Protein AF-A0A2E2N7J7-F1 (afdb_monomer_lite)

Secondary structure (DSSP, 8-state):
--EEEE-TTS-EEEE-GGGEEEEEE-TTSS-EEEEETTSSSEEEESS-HHHHHHHHHHHHHHHHHHHHHHHHHHHHHHHHHHHHHH--

Radius of gyration: 19.57 Å; chains: 1; bounding box: 45×19×58 Å

Structure (mmCIF, N/CA/C/O backbone):
data_AF-A0A2E2N7J7-F1
#
_entry.id   AF-A0A2E2N7J7-F1
#
loop_
_atom_site.group_PDB
_atom_site.id
_atom_site.type_symbol
_atom_site.label_atom_id
_atom_site.label_alt_id
_atom_site.label_comp_id
_atom_site.label_asym_id
_atom_site.label_entity_id
_atom_site.label_seq_id
_atom_site.pdbx_PDB_ins_code
_atom_site.Cartn_x
_atom_site.Cartn_y
_atom_site.Cartn_z
_atom_site.occupancy
_atom_site.B_iso_or_equiv
_atom_site.auth_seq_id
_atom_site.auth_comp_id
_atom_site.auth_asym_id
_atom_site.auth_atom_id
_atom_site.pdbx_PDB_model_num
ATOM 1 N N . MET A 1 1 ? 3.844 -6.527 -9.446 1.00 76.50 1 MET A N 1
ATOM 2 C CA . MET A 1 1 ? 4.041 -6.949 -8.044 1.00 76.50 1 MET A CA 1
ATOM 3 C C . MET A 1 1 ? 2.856 -6.463 -7.226 1.00 76.50 1 MET A C 1
ATOM 5 O O . MET A 1 1 ? 2.464 -5.315 -7.400 1.00 76.50 1 MET A O 1
ATOM 9 N N . PHE A 1 2 ? 2.271 -7.322 -6.394 1.00 85.69 2 PHE A N 1
ATOM 10 C CA . PHE A 1 2 ? 1.164 -6.965 -5.505 1.00 85.69 2 PHE A CA 1
ATOM 11 C C . PHE A 1 2 ? 1.597 -7.181 -4.058 1.00 85.69 2 PHE A C 1
ATOM 13 O O . PHE A 1 2 ? 2.332 -8.126 -3.780 1.00 85.69 2 PHE A O 1
ATOM 20 N N . ILE A 1 3 ? 1.124 -6.329 -3.154 1.00 89.75 3 ILE A N 1
ATOM 21 C CA . ILE A 1 3 ? 1.230 -6.544 -1.714 1.00 89.75 3 ILE A CA 1
ATOM 22 C C . ILE A 1 3 ? -0.086 -7.091 -1.183 1.00 89.75 3 ILE A C 1
ATOM 24 O O . ILE A 1 3 ? -1.165 -6.709 -1.644 1.00 89.75 3 ILE A O 1
ATOM 28 N N . LYS A 1 4 ? 0.008 -8.003 -0.221 1.00 93.06 4 LYS A N 1
ATOM 29 C CA . LYS A 1 4 ? -1.150 -8.530 0.488 1.00 93.06 4 LYS A CA 1
ATOM 30 C C . LYS A 1 4 ? -1.468 -7.598 1.650 1.00 93.06 4 LYS A C 1
ATOM 32 O O . LYS A 1 4 ? -0.640 -7.430 2.532 1.00 93.06 4 LYS A O 1
ATOM 37 N N . ILE A 1 5 ? -2.674 -7.045 1.657 1.00 92.56 5 ILE A N 1
ATOM 38 C CA . ILE A 1 5 ? -3.209 -6.242 2.755 1.00 92.56 5 ILE A CA 1
ATOM 39 C C . ILE A 1 5 ? -4.464 -6.926 3.287 1.00 92.56 5 ILE A C 1
ATOM 41 O O . ILE A 1 5 ? -5.364 -7.272 2.517 1.00 92.56 5 ILE A O 1
ATOM 45 N N . THR A 1 6 ? -4.550 -7.092 4.601 1.00 93.75 6 THR A N 1
ATOM 46 C CA . THR A 1 6 ? -5.740 -7.641 5.258 1.00 93.75 6 THR A CA 1
ATOM 47 C C . THR A 1 6 ? -6.607 -6.497 5.769 1.00 93.75 6 THR A C 1
ATOM 49 O O . THR A 1 6 ? -6.164 -5.667 6.562 1.00 93.75 6 THR A O 1
ATOM 52 N N . ASP A 1 7 ? -7.854 -6.423 5.304 1.00 93.06 7 ASP A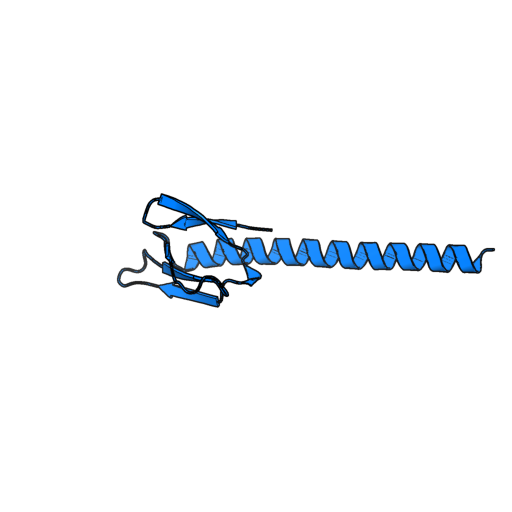 N 1
ATOM 53 C CA . ASP A 1 7 ? -8.791 -5.414 5.794 1.00 93.06 7 ASP A CA 1
ATOM 54 C C . ASP A 1 7 ? -9.255 -5.717 7.232 1.00 93.06 7 ASP A C 1
ATOM 56 O O . ASP A 1 7 ? -9.099 -6.823 7.749 1.00 93.06 7 ASP A O 1
ATOM 60 N N . LYS A 1 8 ? -9.875 -4.738 7.900 1.00 92.12 8 LYS A N 1
ATOM 61 C CA . LYS A 1 8 ? -10.390 -4.880 9.275 1.00 92.12 8 LYS A CA 1
ATOM 62 C C . LYS A 1 8 ? -11.421 -6.014 9.421 1.00 92.12 8 LYS A C 1
ATOM 64 O O . LYS A 1 8 ? -11.715 -6.450 10.528 1.00 92.12 8 LYS A O 1
ATOM 69 N N . ARG A 1 9 ? -12.001 -6.487 8.315 1.00 90.75 9 ARG A N 1
ATOM 70 C CA . ARG A 1 9 ? -12.965 -7.596 8.283 1.00 90.75 9 ARG A CA 1
ATOM 71 C C . ARG A 1 9 ? -12.287 -8.944 8.008 1.00 90.75 9 ARG A C 1
ATOM 73 O O . ARG A 1 9 ? -12.994 -9.922 7.783 1.00 90.75 9 ARG A O 1
ATOM 80 N N . GLY A 1 10 ? -10.954 -8.997 8.004 1.00 90.62 10 GLY A N 1
ATOM 81 C CA . GLY A 1 10 ? -10.170 -10.201 7.745 1.00 90.62 10 GLY A CA 1
ATOM 82 C C . GLY A 1 10 ? -10.102 -10.596 6.269 1.00 90.62 10 GLY A C 1
ATOM 83 O O . GLY A 1 10 ? -9.685 -11.710 5.966 1.00 90.62 10 GLY A O 1
ATOM 84 N N . ARG A 1 11 ? -10.526 -9.732 5.335 1.00 93.38 11 ARG A N 1
ATOM 85 C CA . ARG A 1 11 ? -10.459 -10.050 3.903 1.00 93.38 11 ARG A CA 1
ATOM 86 C C . ARG A 1 11 ? -9.101 -9.672 3.346 1.00 93.38 11 ARG A C 1
ATOM 88 O O . ARG A 1 11 ? -8.654 -8.533 3.486 1.00 93.38 11 ARG A O 1
ATOM 95 N N . GLU A 1 12 ? -8.498 -10.616 2.644 1.00 94.69 12 GLU A N 1
ATOM 96 C CA . GLU A 1 12 ? -7.230 -10.414 1.959 1.00 94.69 12 GLU A CA 1
ATOM 97 C C . GLU A 1 12 ? -7.439 -9.656 0.647 1.00 94.69 12 GLU A C 1
ATOM 99 O O . GLU A 1 12 ? -8.327 -9.974 -0.149 1.00 94.69 12 GLU A O 1
ATOM 104 N N . ARG A 1 13 ? -6.615 -8.636 0.420 1.00 92.19 13 ARG A N 1
ATOM 105 C CA . ARG A 1 13 ? -6.636 -7.793 -0.772 1.00 92.19 13 ARG A CA 1
ATOM 106 C C . ARG A 1 13 ? -5.231 -7.702 -1.335 1.00 92.19 13 ARG A C 1
ATOM 108 O O . ARG A 1 13 ? -4.305 -7.298 -0.641 1.00 92.19 13 ARG A O 1
ATOM 115 N N . TRP A 1 14 ? -5.091 -8.044 -2.607 1.00 92.56 14 TRP A N 1
ATOM 116 C CA . TRP A 1 14 ? -3.839 -7.890 -3.338 1.00 92.56 14 TRP A CA 1
ATOM 117 C C . TRP A 1 14 ? -3.834 -6.523 -4.013 1.00 92.56 14 TRP A C 1
ATOM 119 O O . TRP A 1 14 ? -4.594 -6.274 -4.948 1.00 92.56 14 TRP A O 1
ATOM 129 N N . VAL A 1 15 ? -3.017 -5.614 -3.493 1.00 91.25 15 VAL A N 1
ATOM 130 C CA . VAL A 1 15 ? -2.973 -4.210 -3.907 1.00 91.25 15 VAL A CA 1
ATOM 131 C C . VAL A 1 15 ? -1.680 -3.955 -4.655 1.00 91.25 15 VAL A C 1
ATOM 133 O O . VAL A 1 15 ? -0.610 -4.377 -4.230 1.00 91.25 15 VAL A O 1
ATOM 136 N N . ASN A 1 16 ? -1.765 -3.269 -5.791 1.00 91.00 16 ASN A N 1
ATOM 137 C CA . ASN A 1 16 ? -0.574 -2.767 -6.459 1.00 91.00 16 ASN A CA 1
ATOM 138 C C . ASN A 1 16 ? -0.228 -1.400 -5.836 1.00 91.00 16 ASN A C 1
ATOM 140 O O . ASN A 1 16 ? -1.046 -0.480 -5.950 1.00 91.00 16 ASN A O 1
ATOM 144 N N . PRO A 1 17 ? 0.953 -1.256 -5.201 1.00 90.88 17 PRO A N 1
ATOM 145 C CA . PRO A 1 17 ? 1.365 -0.022 -4.534 1.00 90.88 17 PRO A CA 1
ATOM 146 C C . PRO A 1 17 ? 1.299 1.221 -5.427 1.00 90.88 17 PRO A C 1
ATOM 148 O O . PRO A 1 17 ? 0.979 2.299 -4.940 1.00 90.88 17 PRO A O 1
ATOM 151 N N . LEU A 1 18 ? 1.523 1.072 -6.739 1.00 89.88 18 LEU A N 1
ATOM 152 C CA . LEU A 1 18 ? 1.488 2.179 -7.706 1.00 89.88 18 LEU A CA 1
ATOM 153 C C . LEU A 1 18 ? 0.102 2.814 -7.863 1.00 89.88 18 LEU A C 1
ATOM 155 O O . LEU A 1 18 ? -0.005 3.947 -8.322 1.00 89.88 18 LEU A O 1
ATOM 159 N N . TYR A 1 19 ? -0.960 2.087 -7.517 1.00 91.25 19 TYR A N 1
ATOM 160 C CA . TYR A 1 19 ? -2.333 2.575 -7.634 1.00 91.25 19 TYR A CA 1
ATOM 161 C C . TYR A 1 19 ? -2.916 3.036 -6.297 1.00 91.25 19 TYR A C 1
ATOM 163 O O . TYR A 1 19 ? -4.071 3.469 -6.267 1.00 91.25 19 TYR A O 1
ATOM 171 N N . VAL A 1 20 ? -2.152 2.978 -5.202 1.00 93.06 20 VAL A N 1
ATOM 172 C CA . VAL A 1 20 ? -2.580 3.542 -3.918 1.00 93.06 20 VAL A CA 1
ATOM 173 C C . VAL A 1 20 ? -2.534 5.062 -4.006 1.00 93.06 20 VAL A C 1
ATOM 175 O O . VAL A 1 20 ? -1.495 5.652 -4.278 1.00 93.06 20 VAL A O 1
ATOM 178 N N . LYS A 1 21 ? -3.683 5.697 -3.784 1.00 93.31 21 LYS A N 1
ATOM 179 C CA . LYS A 1 21 ? -3.864 7.141 -3.957 1.00 93.31 21 LYS A CA 1
ATOM 180 C C . LYS A 1 21 ? -3.765 7.908 -2.645 1.00 93.31 21 LYS A C 1
ATOM 182 O O . LYS A 1 21 ? -3.249 9.019 -2.622 1.00 93.31 21 LYS A O 1
ATOM 187 N N . SER A 1 22 ? -4.281 7.339 -1.556 1.00 94.00 22 SER A N 1
ATOM 188 C CA . SER A 1 22 ? -4.224 7.983 -0.243 1.00 94.00 22 SER A CA 1
ATOM 189 C C . SER A 1 22 ? -4.318 6.979 0.898 1.00 94.00 22 SER A C 1
ATOM 191 O O . SER A 1 22 ? -5.094 6.022 0.812 1.00 94.00 22 SER A O 1
ATOM 193 N N . LEU A 1 23 ? -3.619 7.288 1.988 1.00 95.00 23 LEU A N 1
ATOM 194 C CA . LEU A 1 23 ? -3.785 6.686 3.307 1.00 95.00 23 LEU A CA 1
ATOM 195 C C . LEU A 1 23 ? -4.418 7.734 4.223 1.00 95.00 23 LEU A C 1
ATOM 197 O O . LEU A 1 23 ? -3.887 8.833 4.366 1.00 95.00 23 LEU A O 1
ATOM 201 N N . THR A 1 24 ? -5.581 7.440 4.797 1.00 95.88 24 THR A N 1
ATOM 202 C CA . THR A 1 24 ? -6.289 8.368 5.689 1.00 95.88 24 THR A CA 1
ATOM 203 C C . THR A 1 24 ? -6.393 7.767 7.090 1.00 95.88 24 THR A C 1
ATOM 205 O O . THR A 1 24 ? -7.153 6.808 7.258 1.00 95.88 24 THR A O 1
ATOM 208 N N . PRO A 1 25 ? -5.690 8.309 8.101 1.00 95.06 25 PRO A N 1
ATOM 209 C CA . PRO A 1 25 ? -5.815 7.832 9.474 1.00 95.06 25 PRO A CA 1
ATOM 210 C C . PRO A 1 25 ? -7.231 8.040 10.015 1.00 95.06 25 PRO A C 1
ATOM 212 O O . PRO A 1 25 ? -7.939 8.980 9.637 1.00 95.06 25 PRO A O 1
ATOM 215 N N . LYS A 1 26 ? -7.650 7.167 10.928 1.00 93.38 26 LYS A N 1
ATOM 216 C CA . LYS A 1 26 ? -8.897 7.311 11.687 1.00 93.38 26 LYS A CA 1
ATOM 217 C C . LYS A 1 26 ? -8.642 7.757 13.114 1.00 93.38 26 LYS A C 1
ATOM 219 O O . LYS A 1 26 ? -7.532 7.665 13.631 1.00 93.38 26 LYS A O 1
ATOM 224 N N . ALA A 1 27 ? -9.705 8.260 13.740 1.00 80.44 27 ALA A N 1
ATOM 225 C CA . ALA A 1 27 ? -9.686 8.674 15.134 1.00 80.44 27 ALA A CA 1
ATOM 226 C C . ALA A 1 27 ? -9.159 7.522 16.007 1.00 80.44 27 ALA A C 1
ATOM 228 O O . ALA A 1 27 ? -9.710 6.424 15.970 1.00 80.44 27 ALA A O 1
ATOM 229 N N . GLY A 1 28 ? -8.071 7.773 16.740 1.00 79.44 28 GLY A N 1
ATOM 230 C CA . GLY A 1 28 ? -7.372 6.767 17.548 1.00 79.44 28 GLY A CA 1
ATOM 231 C C . GLY A 1 28 ? -6.057 6.248 16.955 1.00 79.44 28 GLY A C 1
ATOM 232 O O . GLY A 1 28 ? -5.336 5.552 17.657 1.00 79.44 28 GLY A O 1
ATOM 233 N N . GLY A 1 29 ? -5.714 6.590 15.706 1.00 85.06 29 GLY A N 1
ATOM 234 C CA . GLY A 1 29 ? -4.392 6.330 15.109 1.00 85.06 29 GLY A CA 1
ATOM 235 C C . GLY A 1 29 ? -4.080 4.866 14.773 1.00 85.06 29 GLY A C 1
ATOM 236 O O . GLY A 1 29 ? -3.128 4.606 14.056 1.00 85.06 29 GLY A O 1
ATOM 237 N N . SER A 1 30 ? -4.894 3.913 15.225 1.00 90.69 30 SER A N 1
ATOM 238 C CA . SER A 1 30 ? -4.707 2.472 15.009 1.00 90.69 30 SER A CA 1
ATOM 239 C C . SER A 1 30 ? -5.373 1.928 13.741 1.00 90.69 30 SER A C 1
ATOM 241 O O . SER A 1 30 ? -5.275 0.741 13.444 1.00 90.69 30 SER A O 1
ATOM 243 N N . GLU A 1 31 ? -6.081 2.775 12.994 1.00 93.69 31 GLU A N 1
ATOM 244 C CA . GLU A 1 31 ? -6.813 2.383 11.792 1.00 93.69 31 GLU A CA 1
ATOM 245 C C . GLU A 1 31 ? -6.551 3.355 10.647 1.00 93.69 31 GLU A C 1
ATOM 247 O O . GLU A 1 31 ? -6.493 4.573 10.843 1.00 93.69 31 GLU A O 1
ATOM 252 N N . THR A 1 32 ? -6.510 2.812 9.431 1.00 96.19 32 THR A N 1
ATOM 253 C CA . THR A 1 32 ? -6.265 3.579 8.206 1.00 96.19 32 THR A CA 1
ATOM 254 C C . THR A 1 32 ? -7.276 3.195 7.133 1.00 96.19 32 THR A C 1
ATOM 256 O O . THR A 1 32 ? -7.541 2.017 6.905 1.00 96.19 32 THR A O 1
ATOM 259 N N . ASP A 1 33 ? -7.856 4.180 6.450 1.00 96.38 33 ASP A N 1
ATOM 260 C CA . ASP A 1 33 ? -8.576 3.946 5.197 1.00 96.38 33 ASP A CA 1
ATOM 261 C C . ASP A 1 33 ? -7.598 4.066 4.024 1.00 96.38 33 ASP A C 1
ATOM 263 O O . ASP A 1 33 ? -6.891 5.066 3.891 1.00 96.38 33 ASP A O 1
ATOM 267 N N . ILE A 1 34 ? -7.604 3.064 3.150 1.00 95.88 34 ILE A N 1
ATOM 268 C CA . ILE A 1 34 ? -6.787 3.000 1.940 1.00 95.88 34 ILE A CA 1
ATOM 269 C C . ILE A 1 34 ? -7.689 3.243 0.730 1.00 95.88 34 ILE A C 1
ATOM 271 O O . ILE A 1 34 ? -8.701 2.559 0.549 1.00 95.88 34 ILE A O 1
ATOM 275 N N . GLU A 1 35 ? -7.319 4.213 -0.106 1.00 95.75 35 GLU A N 1
ATOM 276 C CA . GLU A 1 35 ? -7.939 4.455 -1.413 1.00 95.75 35 GLU A CA 1
ATOM 277 C C . GLU A 1 35 ? -7.035 3.899 -2.514 1.00 95.75 35 GLU A C 1
ATOM 279 O O . GLU A 1 35 ? -5.886 4.321 -2.653 1.00 95.75 35 GLU A O 1
ATOM 284 N N . VAL A 1 36 ? -7.567 2.968 -3.308 1.00 94.31 36 VAL A N 1
ATOM 285 C CA . VAL A 1 36 ? -6.886 2.396 -4.475 1.00 94.31 36 VAL A CA 1
ATOM 286 C C . VAL A 1 36 ? -7.610 2.861 -5.729 1.00 94.31 36 VAL A C 1
ATOM 288 O O . VAL A 1 36 ? -8.838 2.781 -5.832 1.00 94.31 36 VAL A O 1
ATOM 291 N N . SER A 1 37 ? -6.841 3.360 -6.688 1.00 92.19 37 SER A N 1
ATOM 292 C CA . SER A 1 37 ? -7.350 3.813 -7.978 1.00 92.19 37 SER A CA 1
ATOM 293 C C . SER A 1 37 ? -8.101 2.679 -8.682 1.00 92.19 37 SER A C 1
ATOM 295 O O . SER A 1 37 ? -7.726 1.513 -8.580 1.00 92.19 37 SER A O 1
ATOM 297 N N . ASN A 1 38 ? -9.172 3.022 -9.400 1.00 87.75 38 ASN A N 1
ATOM 298 C CA . ASN A 1 38 ? -10.027 2.098 -10.161 1.00 87.75 38 ASN A CA 1
ATOM 299 C C . ASN A 1 38 ? -10.881 1.113 -9.340 1.00 87.75 38 ASN A C 1
ATOM 301 O O . ASN A 1 38 ? -11.642 0.353 -9.930 1.00 87.75 38 ASN A O 1
ATOM 305 N N . TRP A 1 39 ? -10.817 1.122 -8.003 1.00 89.31 39 TRP A N 1
ATOM 306 C CA . TRP A 1 39 ? -11.672 0.258 -7.169 1.00 89.31 39 TRP A CA 1
ATOM 307 C C . TRP A 1 39 ? -13.000 0.913 -6.777 1.00 89.31 39 TRP A C 1
ATOM 309 O O . TRP A 1 39 ? -13.894 0.236 -6.281 1.00 89.31 39 TRP A O 1
ATOM 319 N N . GLY A 1 40 ? -13.133 2.231 -6.962 1.00 88.25 40 GLY A N 1
ATOM 320 C CA . GLY A 1 40 ? -14.353 2.981 -6.634 1.00 88.25 40 GLY A CA 1
ATOM 321 C C . GLY A 1 40 ? -14.722 2.984 -5.143 1.00 88.25 40 GLY A C 1
ATOM 322 O O . GLY A 1 40 ? -15.788 3.470 -4.780 1.00 88.25 40 GLY A O 1
ATOM 323 N N . MET A 1 41 ? -13.864 2.448 -4.269 1.00 88.75 41 MET A N 1
ATOM 324 C CA . MET A 1 41 ? -14.114 2.342 -2.836 1.00 88.75 41 MET A CA 1
ATOM 325 C C . MET A 1 41 ? -12.828 2.485 -2.022 1.00 88.75 41 MET A C 1
ATOM 327 O O . MET A 1 41 ? -11.739 2.138 -2.483 1.00 88.75 41 MET A O 1
ATOM 331 N N . LYS A 1 42 ? -12.979 2.942 -0.776 1.00 93.75 42 LYS A N 1
ATOM 332 C CA . LYS A 1 42 ? -11.940 2.854 0.254 1.00 93.75 42 LYS A CA 1
ATOM 333 C C . LYS A 1 42 ? -12.178 1.610 1.096 1.00 93.75 42 LYS A C 1
ATOM 335 O O . LYS A 1 42 ? -13.329 1.250 1.353 1.00 93.75 42 LYS A O 1
ATOM 340 N N . PHE A 1 43 ? -11.114 0.962 1.544 1.00 94.44 43 PHE A N 1
ATOM 341 C CA . PHE A 1 43 ? -11.215 -0.118 2.524 1.00 94.44 43 PHE A CA 1
ATOM 342 C C . PHE A 1 43 ? -10.363 0.205 3.743 1.00 94.44 43 PHE A C 1
ATOM 344 O O . PHE A 1 43 ? -9.362 0.910 3.648 1.00 94.44 43 PHE A O 1
ATOM 351 N N . ARG A 1 44 ? -10.797 -0.291 4.900 1.00 95.06 44 ARG A N 1
ATOM 352 C CA . ARG A 1 44 ? -10.150 -0.006 6.175 1.00 95.06 44 ARG A CA 1
ATOM 353 C C . ARG A 1 44 ? -9.244 -1.143 6.597 1.00 95.06 44 ARG A C 1
ATOM 355 O O . ARG A 1 44 ? -9.665 -2.296 6.538 1.00 95.06 44 ARG A O 1
ATOM 362 N N . VAL A 1 45 ? -8.072 -0.803 7.107 1.00 95.06 45 VAL A N 1
ATOM 363 C CA . VAL A 1 45 ? -7.114 -1.723 7.724 1.00 95.06 45 VAL A CA 1
ATOM 364 C C . VAL A 1 45 ? -6.972 -1.416 9.210 1.00 95.06 45 VAL A C 1
ATOM 366 O O . VAL A 1 45 ? -7.132 -0.269 9.633 1.00 95.06 45 VAL A O 1
ATOM 369 N N . GLY A 1 46 ? -6.701 -2.453 9.999 1.00 93.81 46 GLY A N 1
ATOM 370 C CA . GLY A 1 46 ? -6.468 -2.350 11.444 1.00 93.81 46 GLY A CA 1
ATOM 371 C C . GLY A 1 46 ? -5.019 -2.018 11.800 1.00 93.81 46 GLY A C 1
ATOM 372 O O . GLY A 1 46 ? -4.526 -2.524 12.799 1.00 93.81 46 GLY A O 1
ATOM 373 N N . GLN A 1 47 ? -4.339 -1.257 10.942 1.00 92.12 47 GLN A N 1
ATOM 374 C CA . GLN A 1 47 ? -2.948 -0.852 11.111 1.00 92.12 47 GLN A CA 1
ATOM 375 C C . GLN A 1 47 ? -2.841 0.678 11.047 1.00 92.12 47 GLN A C 1
ATOM 377 O O . GLN A 1 47 ? -3.612 1.322 10.310 1.00 92.12 47 GLN A O 1
ATOM 382 N N . PRO A 1 48 ? -1.887 1.265 11.789 1.00 93.75 48 PRO A N 1
ATOM 383 C CA . PRO A 1 48 ? -1.581 2.684 11.704 1.00 93.75 48 PRO A CA 1
ATOM 384 C C . PRO A 1 48 ? -1.029 3.041 10.311 1.00 93.75 48 PRO A C 1
ATOM 386 O O . PRO A 1 48 ? -0.486 2.179 9.606 1.00 93.75 48 PRO A O 1
ATOM 389 N N . PRO A 1 49 ? -1.179 4.300 9.867 1.00 93.06 49 PRO A N 1
ATOM 390 C CA . PRO A 1 49 ? -0.794 4.699 8.515 1.00 93.06 49 PRO A CA 1
ATOM 391 C C . PRO A 1 49 ? 0.714 4.574 8.275 1.00 93.06 49 PRO A C 1
ATOM 393 O O . PRO A 1 49 ? 1.118 4.345 7.137 1.00 93.06 49 PRO A O 1
ATOM 396 N N . GLU A 1 50 ? 1.540 4.688 9.318 1.00 91.94 50 GLU A N 1
ATOM 397 C CA . GLU A 1 50 ? 2.998 4.575 9.238 1.00 91.94 50 GLU A CA 1
ATOM 398 C C . GLU A 1 50 ? 3.444 3.157 8.859 1.00 91.94 50 GLU A C 1
ATOM 400 O O . GLU A 1 50 ? 4.308 3.000 7.996 1.00 91.94 50 GLU A O 1
ATOM 405 N N . GLU A 1 51 ? 2.824 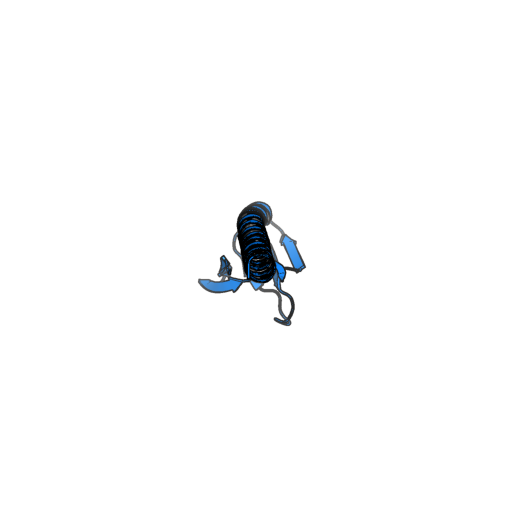2.126 9.444 1.00 92.19 51 GLU A N 1
ATOM 406 C CA . GLU A 1 51 ? 3.108 0.723 9.106 1.00 92.19 51 GLU A CA 1
ATOM 407 C C . GLU A 1 51 ? 2.753 0.435 7.645 1.00 92.19 51 GLU A C 1
ATOM 409 O O . GLU A 1 51 ? 3.579 -0.068 6.882 1.00 92.19 51 GLU A O 1
ATOM 414 N N . ILE A 1 52 ? 1.555 0.853 7.223 1.00 91.56 52 ILE A N 1
ATOM 415 C CA . ILE A 1 52 ? 1.090 0.682 5.842 1.00 91.56 52 ILE A CA 1
ATOM 416 C C . ILE A 1 52 ? 2.002 1.429 4.859 1.00 91.56 52 ILE A C 1
ATOM 418 O O . ILE A 1 52 ? 2.341 0.905 3.797 1.00 91.56 52 ILE A O 1
ATOM 422 N N . ALA A 1 53 ? 2.415 2.655 5.191 1.00 91.06 53 ALA A N 1
ATOM 423 C CA . ALA A 1 53 ? 3.311 3.445 4.351 1.00 91.06 53 ALA A CA 1
ATOM 424 C C . ALA A 1 53 ? 4.688 2.784 4.204 1.00 91.06 53 ALA A C 1
ATOM 426 O O . ALA A 1 53 ? 5.256 2.789 3.111 1.00 91.06 53 ALA A O 1
ATOM 427 N N . MET A 1 54 ? 5.217 2.187 5.274 1.00 91.50 54 MET A N 1
ATOM 428 C CA . MET A 1 54 ? 6.487 1.464 5.238 1.00 91.50 54 ME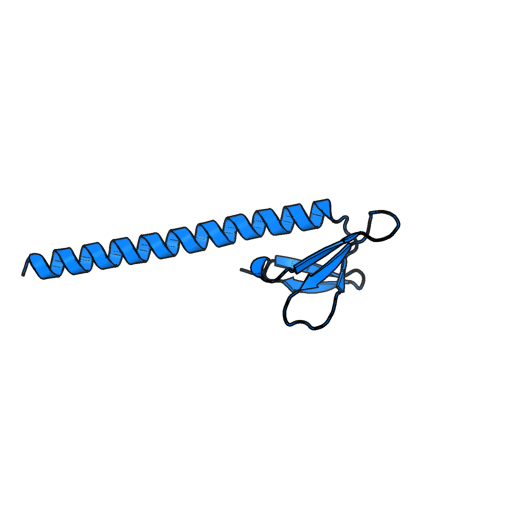T A CA 1
ATOM 429 C C . MET A 1 54 ? 6.412 0.239 4.317 1.00 91.50 54 MET A C 1
ATOM 431 O O . MET A 1 54 ? 7.286 0.065 3.466 1.00 91.50 54 MET A O 1
ATOM 435 N N . GLU A 1 55 ? 5.350 -0.563 4.424 1.00 90.12 55 GLU A N 1
ATOM 436 C CA . GLU A 1 55 ? 5.117 -1.718 3.545 1.00 90.12 55 GLU A CA 1
ATOM 437 C C . GLU A 1 55 ? 4.976 -1.300 2.072 1.00 90.12 55 GLU A C 1
ATOM 439 O O . GLU A 1 55 ? 5.585 -1.899 1.180 1.00 90.12 55 GLU A O 1
ATOM 444 N N . LEU A 1 56 ? 4.216 -0.232 1.809 1.00 89.44 56 LEU A N 1
ATOM 445 C CA . LEU A 1 56 ? 4.043 0.319 0.465 1.00 89.44 56 LEU A CA 1
ATOM 446 C C . LEU A 1 56 ? 5.358 0.830 -0.120 1.00 89.44 56 LEU A C 1
ATOM 448 O O . LEU A 1 56 ? 5.657 0.534 -1.275 1.00 89.44 56 LEU A O 1
ATOM 452 N N . ASN A 1 57 ? 6.157 1.557 0.660 1.00 88.25 57 ASN A N 1
ATOM 453 C CA . ASN A 1 57 ? 7.444 2.086 0.212 1.00 88.25 57 ASN A CA 1
ATOM 454 C C . ASN A 1 57 ? 8.450 0.968 -0.079 1.00 88.25 57 ASN A C 1
ATOM 456 O O . ASN A 1 57 ? 9.111 0.998 -1.119 1.00 88.25 57 ASN A O 1
ATOM 460 N N . ALA A 1 58 ? 8.526 -0.052 0.782 1.00 86.81 58 ALA A N 1
ATOM 461 C CA . ALA A 1 58 ? 9.354 -1.230 0.532 1.00 86.81 58 ALA A CA 1
ATOM 462 C C . ALA A 1 58 ? 8.940 -1.933 -0.770 1.00 86.81 58 ALA A C 1
ATOM 464 O O . ALA A 1 58 ? 9.780 -2.336 -1.579 1.00 86.81 58 ALA A O 1
ATOM 465 N N . ALA A 1 59 ? 7.634 -2.027 -1.020 1.00 85.50 59 ALA A N 1
ATOM 466 C CA . ALA A 1 59 ? 7.126 -2.610 -2.247 1.00 85.50 59 ALA A CA 1
ATOM 467 C C . ALA A 1 59 ? 7.384 -1.733 -3.487 1.00 85.50 59 ALA A C 1
ATOM 469 O O . ALA A 1 59 ? 7.717 -2.258 -4.549 1.00 85.50 59 ALA A O 1
ATOM 470 N N . LEU A 1 60 ? 7.285 -0.407 -3.372 1.00 84.62 60 LEU A N 1
ATOM 471 C CA . LEU A 1 60 ? 7.604 0.524 -4.459 1.00 84.62 60 LEU A CA 1
ATOM 472 C C . LEU A 1 60 ? 9.080 0.452 -4.862 1.00 84.62 60 LEU A C 1
ATOM 474 O O . LEU A 1 60 ? 9.372 0.410 -6.056 1.00 84.62 60 LEU A O 1
ATOM 478 N N . LEU A 1 61 ? 10.000 0.367 -3.897 1.00 79.38 61 LEU A N 1
ATOM 479 C CA . LEU A 1 61 ? 11.434 0.207 -4.167 1.00 79.38 61 LEU A CA 1
ATOM 480 C C . LEU A 1 61 ? 11.726 -1.080 -4.947 1.00 79.38 61 LEU A C 1
ATOM 482 O O . LEU A 1 61 ? 12.480 -1.066 -5.920 1.00 79.38 61 LEU A O 1
ATOM 486 N N . ASN A 1 62 ? 11.078 -2.183 -4.577 1.00 77.06 62 ASN A N 1
ATOM 487 C CA . ASN A 1 62 ? 11.195 -3.452 -5.295 1.00 77.06 62 ASN A CA 1
ATOM 488 C C . ASN A 1 62 ? 10.615 -3.376 -6.720 1.00 77.06 62 ASN A C 1
ATOM 490 O O . ASN A 1 62 ? 11.194 -3.938 -7.649 1.00 77.06 62 ASN A O 1
ATOM 494 N N . ILE A 1 63 ? 9.513 -2.643 -6.924 1.00 72.81 63 ILE A N 1
ATOM 495 C CA . ILE A 1 63 ? 8.941 -2.406 -8.261 1.00 72.81 63 ILE A CA 1
ATOM 496 C C . ILE A 1 63 ? 9.898 -1.584 -9.132 1.00 72.81 63 ILE A C 1
ATOM 498 O O . ILE A 1 63 ? 10.115 -1.934 -10.291 1.00 72.81 63 ILE A O 1
ATOM 502 N N . GLN A 1 64 ? 10.489 -0.518 -8.588 1.00 64.81 64 GLN A N 1
ATOM 503 C CA . GLN A 1 64 ? 11.460 0.309 -9.312 1.00 64.81 64 GLN A CA 1
ATOM 504 C C . GLN A 1 64 ? 12.728 -0.478 -9.653 1.00 64.81 64 GLN A C 1
ATOM 506 O O . GLN A 1 64 ? 13.214 -0.393 -10.777 1.00 64.81 64 GLN A O 1
ATOM 511 N N . SER A 1 65 ? 13.213 -1.301 -8.724 1.00 62.03 65 SER A N 1
ATOM 512 C CA . SER A 1 65 ? 14.382 -2.160 -8.943 1.00 62.03 65 SER A CA 1
ATOM 513 C C . SER A 1 65 ? 14.143 -3.162 -10.077 1.00 62.03 65 SER A C 1
ATOM 515 O O . SER A 1 65 ? 15.007 -3.347 -10.931 1.00 62.03 65 SER A O 1
ATOM 517 N N . ALA A 1 66 ? 12.946 -3.755 -10.140 1.00 60.09 66 ALA A N 1
ATOM 518 C CA . ALA A 1 66 ? 12.565 -4.650 -11.230 1.00 60.09 66 ALA A CA 1
ATOM 519 C C . ALA A 1 66 ? 12.431 -3.915 -12.577 1.00 60.09 66 ALA A C 1
ATOM 521 O O . ALA A 1 66 ? 12.882 -4.424 -13.598 1.00 60.09 66 ALA A O 1
ATOM 522 N N . ALA A 1 67 ? 11.848 -2.713 -12.593 1.00 59.19 67 ALA A N 1
ATOM 523 C CA . ALA A 1 67 ? 11.697 -1.924 -13.817 1.00 59.19 67 ALA A CA 1
ATOM 524 C C . ALA A 1 67 ? 13.048 -1.458 -14.390 1.00 59.19 67 ALA A C 1
ATOM 526 O O . ALA A 1 67 ? 13.253 -1.503 -15.602 1.00 59.19 67 ALA A O 1
ATOM 527 N N . VAL A 1 68 ? 13.984 -1.054 -13.524 1.00 58.44 68 VAL A N 1
ATOM 528 C CA . VAL A 1 68 ? 15.347 -0.680 -13.929 1.00 58.44 68 VAL A CA 1
ATOM 529 C C . VAL A 1 68 ? 16.097 -1.886 -14.495 1.00 58.44 68 VAL A C 1
ATOM 531 O O . VAL A 1 68 ? 16.720 -1.754 -15.544 1.00 58.44 68 VAL A O 1
ATOM 534 N N . ALA A 1 69 ? 15.991 -3.058 -13.859 1.00 56.19 69 ALA A N 1
ATOM 535 C CA . ALA A 1 69 ? 16.640 -4.277 -14.341 1.00 56.19 69 ALA A CA 1
ATOM 536 C C . ALA A 1 69 ? 16.187 -4.658 -15.765 1.00 56.19 69 ALA A C 1
ATOM 538 O O . ALA A 1 69 ? 17.030 -4.915 -16.625 1.00 56.19 69 ALA A O 1
ATOM 539 N N . VAL A 1 70 ? 14.879 -4.598 -16.040 1.00 60.91 70 VAL A N 1
ATOM 540 C CA . VAL A 1 70 ? 14.321 -4.880 -17.376 1.00 60.91 70 VAL A CA 1
ATOM 541 C C . VAL A 1 70 ? 14.822 -3.872 -18.414 1.00 60.91 70 VAL A C 1
ATOM 543 O O . V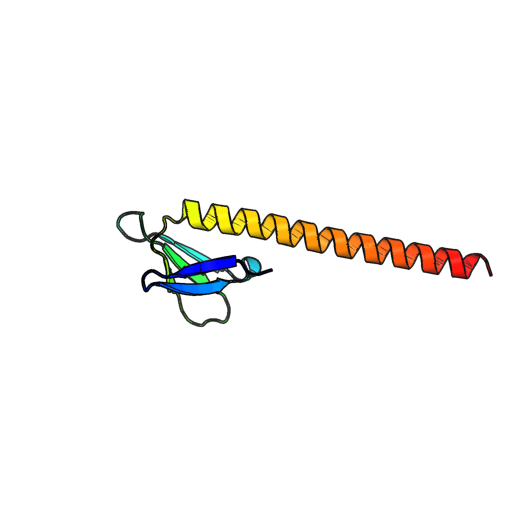AL A 1 70 ? 15.271 -4.270 -19.486 1.00 60.91 70 VAL A O 1
ATOM 546 N N . ALA A 1 71 ? 14.835 -2.577 -18.081 1.00 6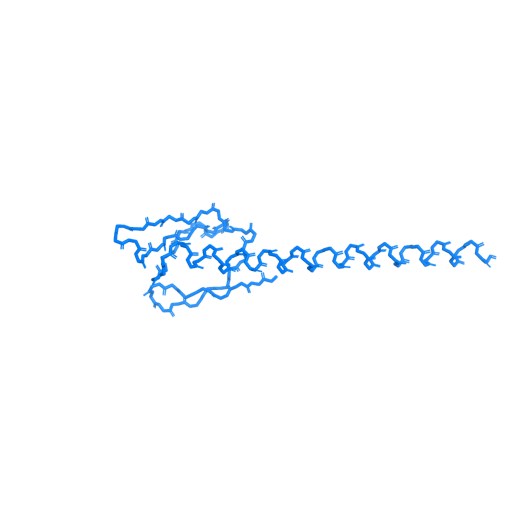0.78 71 ALA A N 1
ATOM 547 C CA . ALA A 1 71 ? 15.336 -1.546 -18.991 1.00 60.78 71 ALA A CA 1
ATOM 548 C C . ALA A 1 71 ? 16.823 -1.748 -19.347 1.00 60.78 71 ALA A C 1
ATOM 550 O O . ALA A 1 71 ? 17.216 -1.567 -20.501 1.00 60.78 71 ALA A O 1
ATOM 551 N N . THR A 1 72 ? 17.656 -2.164 -18.387 1.00 64.38 72 THR A N 1
ATOM 552 C CA . THR A 1 72 ? 19.063 -2.496 -18.663 1.00 64.38 72 THR A CA 1
ATOM 5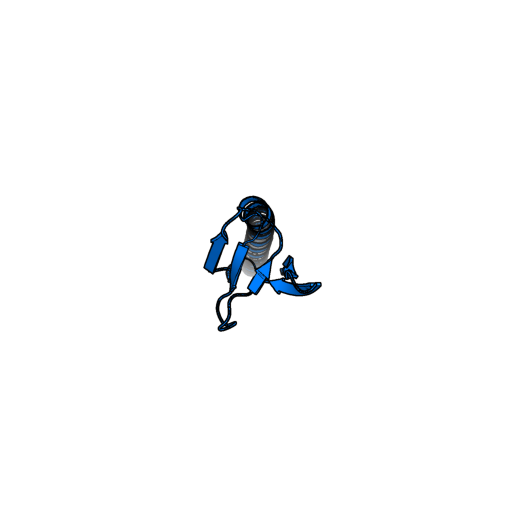53 C C . THR A 1 72 ? 19.225 -3.758 -19.507 1.00 64.38 72 THR A C 1
ATOM 555 O O . THR A 1 72 ? 20.097 -3.791 -20.374 1.00 64.38 72 THR A O 1
ATOM 558 N N . GLU A 1 73 ? 18.395 -4.785 -19.313 1.00 61.88 73 GLU A N 1
ATOM 559 C CA . GLU A 1 73 ? 18.446 -6.000 -20.137 1.00 61.88 73 GLU A CA 1
ATOM 560 C C . GLU A 1 73 ? 18.074 -5.717 -21.600 1.00 61.88 73 GLU A C 1
ATOM 562 O O . GLU A 1 73 ? 18.765 -6.192 -22.505 1.00 61.88 73 GLU A O 1
ATOM 567 N N . GLU A 1 74 ? 17.058 -4.887 -21.851 1.00 66.69 74 GLU A N 1
ATOM 568 C CA . GLU A 1 74 ? 16.681 -4.473 -23.210 1.00 66.69 74 GLU A CA 1
ATOM 569 C C . GLU A 1 74 ? 17.789 -3.663 -23.899 1.00 66.69 74 GLU A C 1
ATOM 571 O O . GLU A 1 74 ? 18.098 -3.901 -25.070 1.00 66.69 74 GLU A O 1
ATOM 576 N N . GLN A 1 75 ? 18.449 -2.757 -23.172 1.00 63.47 75 GLN A N 1
ATOM 577 C CA . GLN A 1 75 ? 19.587 -1.994 -23.696 1.00 63.47 75 GLN A CA 1
ATOM 578 C C . GLN A 1 75 ? 20.778 -2.896 -24.042 1.00 63.47 75 GLN A C 1
ATOM 580 O O . GLN A 1 75 ? 21.399 -2.733 -25.096 1.00 63.47 75 GLN A O 1
ATOM 585 N N . ILE A 1 76 ? 21.081 -3.881 -23.192 1.00 67.94 76 ILE A N 1
ATOM 586 C CA . ILE A 1 76 ? 22.151 -4.855 -23.445 1.00 67.94 76 ILE A CA 1
ATOM 587 C C . ILE A 1 76 ? 21.807 -5.732 -24.657 1.00 67.94 76 ILE A C 1
ATOM 589 O O . ILE A 1 76 ? 22.675 -5.994 -25.494 1.00 67.94 76 ILE A O 1
ATOM 593 N N . ALA A 1 77 ? 20.552 -6.167 -24.793 1.00 75.56 77 ALA A N 1
ATOM 594 C CA . ALA A 1 77 ? 20.098 -6.948 -25.941 1.00 75.56 77 ALA A CA 1
ATOM 595 C C . ALA A 1 77 ? 20.198 -6.153 -27.256 1.00 75.56 77 ALA A C 1
ATOM 597 O O . ALA A 1 77 ? 20.706 -6.676 -28.250 1.00 75.56 77 ALA A O 1
ATOM 598 N N . GLN A 1 78 ? 19.800 -4.876 -27.253 1.00 71.94 78 GLN A N 1
ATOM 599 C CA . GLN A 1 78 ? 19.929 -3.991 -28.416 1.00 71.94 78 GLN A CA 1
ATOM 600 C C . GLN A 1 78 ? 21.387 -3.747 -28.813 1.00 71.94 78 GLN A C 1
ATOM 602 O O . GLN A 1 78 ? 21.715 -3.816 -29.998 1.00 71.94 78 GLN A O 1
ATOM 607 N N . GLN A 1 79 ? 22.281 -3.514 -27.848 1.00 73.06 79 GLN A N 1
ATOM 608 C CA . GLN A 1 79 ? 23.707 -3.334 -28.138 1.00 73.06 79 GLN A CA 1
ATOM 609 C C . GLN A 1 79 ? 24.335 -4.592 -28.746 1.00 73.06 79 GLN A C 1
ATOM 611 O O . GLN A 1 79 ? 25.109 -4.491 -29.698 1.00 73.06 79 GLN A O 1
ATOM 616 N N . ARG A 1 80 ? 23.971 -5.784 -28.256 1.00 73.94 80 ARG A N 1
ATOM 617 C CA . ARG A 1 80 ? 24.438 -7.057 -28.832 1.00 73.94 80 ARG A CA 1
ATOM 618 C C . ARG A 1 80 ? 23.923 -7.270 -30.255 1.00 73.94 80 ARG A C 1
ATOM 620 O O . ARG A 1 80 ? 24.692 -7.704 -31.108 1.00 73.94 80 ARG A O 1
ATOM 627 N N . ALA A 1 81 ? 22.661 -6.936 -30.525 1.00 74.12 81 ALA A N 1
ATOM 628 C CA . ALA A 1 81 ? 22.081 -7.035 -31.864 1.00 74.12 81 ALA A CA 1
ATOM 629 C C . ALA A 1 81 ? 22.748 -6.067 -32.860 1.00 74.12 81 ALA A C 1
ATOM 631 O O . ALA A 1 81 ? 23.082 -6.465 -33.974 1.00 74.12 81 ALA A O 1
ATOM 632 N N . ALA A 1 82 ? 23.006 -4.822 -32.446 1.00 70.38 82 ALA A N 1
ATOM 633 C CA . ALA A 1 82 ? 23.699 -3.833 -33.271 1.00 70.38 82 ALA A CA 1
ATOM 634 C C . ALA A 1 82 ? 25.162 -4.225 -33.555 1.00 70.38 82 ALA A C 1
ATOM 636 O O . ALA A 1 82 ? 25.628 -4.085 -34.683 1.00 70.38 82 ALA A O 1
ATOM 637 N N . ALA A 1 83 ? 25.873 -4.766 -32.560 1.00 70.31 83 ALA A N 1
ATOM 638 C CA . ALA A 1 83 ? 27.243 -5.249 -32.732 1.00 70.31 83 ALA A CA 1
ATOM 639 C C . ALA A 1 83 ? 27.327 -6.474 -33.661 1.00 70.31 83 ALA A C 1
ATOM 641 O O . ALA A 1 83 ? 28.254 -6.569 -34.460 1.00 70.31 83 ALA A O 1
ATOM 642 N N . ALA A 1 84 ? 26.350 -7.385 -33.601 1.00 70.31 84 ALA A N 1
ATOM 643 C CA . ALA A 1 84 ? 26.278 -8.535 -34.501 1.00 70.31 84 ALA A CA 1
ATOM 644 C C . ALA A 1 84 ? 25.974 -8.128 -35.955 1.00 70.31 84 ALA A C 1
ATOM 646 O O . ALA A 1 84 ? 26.527 -8.719 -36.876 1.00 70.31 84 ALA A O 1
ATOM 647 N N . ALA A 1 85 ? 25.145 -7.100 -36.164 1.00 65.88 85 ALA A N 1
ATOM 648 C CA . ALA A 1 85 ? 24.827 -6.576 -37.494 1.00 65.88 85 ALA A CA 1
ATOM 649 C C . ALA A 1 85 ? 25.983 -5.790 -38.141 1.00 65.88 85 ALA A C 1
ATOM 651 O O . ALA A 1 85 ? 26.054 -5.720 -39.360 1.00 65.88 85 ALA A O 1
ATOM 652 N N . ALA A 1 86 ? 26.882 -5.201 -37.346 1.00 62.31 86 ALA A N 1
ATOM 653 C CA . ALA A 1 86 ? 28.056 -4.478 -37.846 1.00 62.31 86 ALA A CA 1
ATOM 654 C C . ALA A 1 86 ? 29.265 -5.387 -38.150 1.00 62.31 86 ALA A C 1
ATOM 656 O O . ALA A 1 86 ? 30.245 -4.926 -38.731 1.00 62.31 86 ALA A O 1
ATOM 657 N N . ALA A 1 87 ? 29.220 -6.652 -37.720 1.00 62.84 87 ALA A N 1
ATOM 658 C CA . ALA A 1 87 ? 30.307 -7.621 -37.865 1.00 62.84 87 ALA A CA 1
ATOM 659 C C . ALA A 1 87 ? 30.088 -8.649 -38.997 1.00 62.84 87 ALA A C 1
ATOM 661 O O . ALA A 1 87 ? 30.945 -9.514 -39.184 1.00 62.84 87 ALA A O 1
ATOM 662 N N . GLY A 1 88 ? 28.963 -8.576 -39.719 1.00 50.66 88 GLY A N 1
ATOM 663 C CA . GLY A 1 88 ? 28.644 -9.396 -40.897 1.00 50.66 88 GLY A CA 1
ATOM 664 C C . GLY A 1 88 ? 28.549 -8.553 -42.158 1.00 50.66 88 GLY A C 1
ATOM 665 O O . GLY A 1 88 ? 28.849 -9.109 -43.235 1.00 50.66 88 GLY A O 1
#

Sequence (88 aa):
MFIKITDKRGRERWVNPLYVKSLTPKAGGSETDIEVSNWGMKFRVGQPPEEIAMELNAALLNIQSAAVAVATEEQIAQQRAAAAAAAG

Foldseek 3Di:
DWDWAQFPVRDTDTADLVQWDDWAADDPQQKTWIDGPPPPDTTMHRHGVVVVVVSSVVNVVVVVVVVVVVVVVVVVVVVVVVVVVVVD

pLDDT: mean 83.3, std 12.65, range [50.66, 96.38]